Protein AF-A0A4R1AYA5-F1 (afdb_monomer)

pLDDT: mean 87.45, std 16.74, range [36.19, 96.56]

Nearest PDB structures (foldseek):
  7jyz-assembly1_B  TM=2.270E-01  e=6.236E+00  Homo sapiens

Organism: NCBI:txid1742358

Sequence (83 aa):
MIILWAGKDSSYPTEETTNQNIKLLRNEPWFQRLFSEHTKLFLENRDLRYIIGAAKVQTIIDNPKKKQKFEEDLIHLINLIRK

Foldseek 3Di:
DDDDPPPDDPDQQDPVLLVVLLVLQCVPPLVVVVCVVPVCCSVPPPVNSRCSSPDPSVVCVVDVVSVVVVSVVSVVVVVVVVD

Structure (mmCIF, N/CA/C/O backbone):
data_AF-A0A4R1AYA5-F1
#
_entry.id   AF-A0A4R1AYA5-F1
#
loop_
_atom_site.group_PDB
_atom_site.id
_atom_site.type_symbol
_atom_site.label_atom_id
_atom_site.label_alt_id
_atom_site.label_comp_id
_atom_site.label_asym_id
_atom_site.label_entity_id
_atom_site.label_seq_id
_atom_site.pdbx_PDB_ins_code
_atom_site.Cartn_x
_atom_site.Cartn_y
_atom_site.Cartn_z
_atom_site.occupancy
_atom_site.B_iso_or_equiv
_atom_site.auth_seq_id
_atom_site.auth_comp_id
_atom_site.auth_asym_id
_atom_site.auth_atom_id
_atom_site.pdbx_PDB_model_num
ATOM 1 N N . MET A 1 1 ? 33.532 1.242 -0.654 1.00 36.19 1 MET A N 1
ATOM 2 C CA . MET A 1 1 ? 33.160 2.440 -1.436 1.00 36.19 1 MET A CA 1
ATOM 3 C C . MET A 1 1 ? 31.707 2.740 -1.091 1.00 36.19 1 MET A C 1
ATOM 5 O O . MET A 1 1 ? 30.846 1.971 -1.491 1.00 36.19 1 MET A O 1
ATOM 9 N N . ILE A 1 2 ? 31.448 3.712 -0.211 1.00 39.72 2 ILE A N 1
ATOM 10 C CA . ILE A 1 2 ? 30.100 3.992 0.314 1.00 39.72 2 ILE A CA 1
ATOM 11 C C . ILE A 1 2 ? 29.563 5.280 -0.331 1.00 39.72 2 ILE A C 1
ATOM 13 O O . ILE A 1 2 ? 30.310 6.239 -0.508 1.00 39.72 2 ILE A O 1
ATOM 17 N N . ILE A 1 3 ? 28.244 5.266 -0.547 1.00 42.34 3 ILE A N 1
ATOM 18 C CA . ILE A 1 3 ? 27.289 6.369 -0.743 1.00 42.34 3 ILE A CA 1
ATOM 19 C C . ILE A 1 3 ? 27.157 6.890 -2.181 1.00 42.34 3 ILE A C 1
ATOM 21 O O . ILE A 1 3 ? 27.666 7.948 -2.541 1.00 42.34 3 ILE A O 1
ATOM 25 N N . LEU A 1 4 ? 26.339 6.183 -2.970 1.00 39.56 4 LEU A N 1
ATOM 26 C CA . LEU A 1 4 ? 25.567 6.815 -4.039 1.00 39.56 4 LEU A CA 1
ATOM 27 C C . LEU A 1 4 ? 24.492 7.682 -3.382 1.00 39.56 4 LEU A C 1
ATOM 29 O O . LEU A 1 4 ? 23.489 7.194 -2.863 1.00 39.56 4 LEU A O 1
ATOM 33 N N . TRP A 1 5 ? 24.750 8.984 -3.381 1.00 43.66 5 TRP A N 1
ATOM 34 C CA . TRP A 1 5 ? 23.747 10.010 -3.165 1.00 43.66 5 TRP A CA 1
ATOM 35 C C . TRP A 1 5 ? 22.666 9.851 -4.239 1.00 43.66 5 TRP A C 1
ATOM 37 O O . TRP A 1 5 ? 22.819 10.347 -5.352 1.00 43.66 5 TRP A O 1
ATOM 47 N N . ALA A 1 6 ? 21.575 9.152 -3.919 1.00 49.00 6 ALA A N 1
ATOM 48 C CA . ALA A 1 6 ? 20.339 9.212 -4.691 1.00 49.00 6 ALA A CA 1
ATOM 49 C C . ALA A 1 6 ? 19.719 10.599 -4.471 1.00 49.00 6 ALA A C 1
ATOM 51 O O . ALA A 1 6 ? 18.826 10.806 -3.647 1.00 49.00 6 ALA A O 1
ATOM 52 N N . GLY A 1 7 ? 20.298 11.590 -5.146 1.00 41.53 7 GLY A N 1
ATOM 53 C CA . GLY A 1 7 ? 19.763 12.932 -5.223 1.00 41.53 7 GLY A CA 1
ATOM 54 C C . GLY A 1 7 ? 18.388 12.878 -5.870 1.00 41.53 7 GLY A C 1
ATOM 55 O O . GLY A 1 7 ? 18.279 12.571 -7.043 1.00 41.53 7 GLY A O 1
ATOM 56 N N . LYS A 1 8 ? 17.355 13.171 -5.078 1.00 51.91 8 LYS A N 1
ATOM 57 C CA . LYS A 1 8 ? 16.229 14.044 -5.440 1.00 51.91 8 LYS A CA 1
ATOM 58 C C . LYS A 1 8 ? 15.843 14.018 -6.931 1.00 51.91 8 LYS A C 1
ATOM 60 O O . LYS A 1 8 ? 15.909 15.049 -7.592 1.00 51.91 8 LYS A O 1
ATOM 65 N N . ASP A 1 9 ? 15.374 12.880 -7.424 1.00 47.19 9 ASP A N 1
ATOM 66 C CA . ASP A 1 9 ? 14.645 12.842 -8.684 1.00 47.19 9 ASP A CA 1
ATOM 67 C C . ASP A 1 9 ? 13.151 12.902 -8.386 1.00 47.19 9 ASP A C 1
ATOM 69 O O . ASP A 1 9 ? 12.610 12.119 -7.606 1.00 47.19 9 ASP A O 1
ATOM 73 N N . SER A 1 10 ? 12.465 13.829 -9.047 1.00 55.00 10 SER A N 1
ATOM 74 C CA . SER A 1 10 ? 11.009 13.839 -9.221 1.00 55.00 10 SER A CA 1
ATOM 75 C C . SER A 1 10 ? 10.553 12.671 -10.116 1.00 55.00 10 SER A C 1
ATOM 77 O O . SER A 1 10 ? 9.726 12.850 -11.009 1.00 55.00 10 SER A O 1
ATOM 79 N N . SER A 1 11 ? 11.148 11.489 -9.941 1.00 61.47 11 SER A N 1
ATOM 80 C CA . SER A 1 11 ? 10.953 10.312 -10.770 1.00 61.47 11 SER A CA 1
ATOM 81 C C . SER A 1 11 ? 9.888 9.415 -10.164 1.00 61.47 11 SER A C 1
ATOM 83 O O . SER A 1 11 ? 9.746 9.264 -8.951 1.00 61.47 11 SER A O 1
ATOM 85 N N . TYR A 1 12 ? 9.094 8.848 -11.060 1.00 74.00 12 TYR A N 1
ATOM 86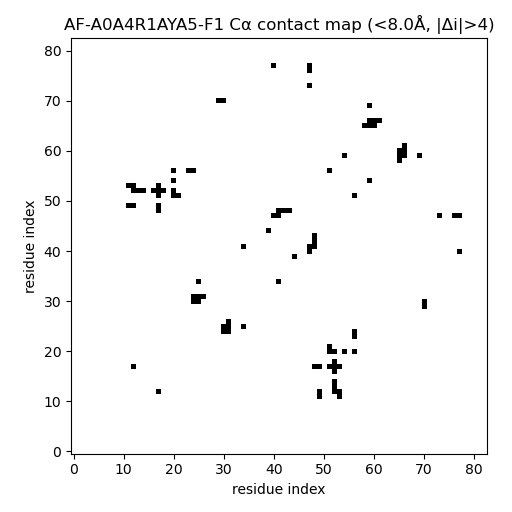 C CA . TYR 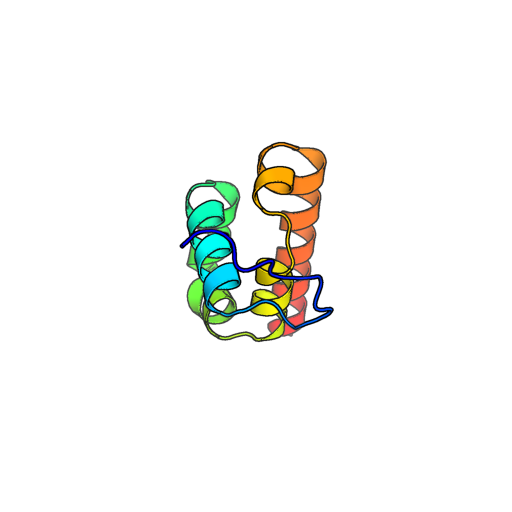A 1 12 ? 8.131 7.802 -10.775 1.00 74.00 12 TYR A CA 1
ATOM 87 C C . TYR A 1 12 ? 8.725 6.769 -9.793 1.00 74.00 12 TYR A C 1
ATOM 89 O O . TYR A 1 12 ? 9.872 6.358 -9.986 1.00 74.00 12 TYR A O 1
ATOM 97 N N . PRO A 1 13 ? 7.992 6.342 -8.748 1.00 86.75 13 PRO A N 1
ATOM 98 C CA . PRO A 1 13 ? 8.512 5.378 -7.793 1.00 86.75 13 PRO A CA 1
ATOM 99 C C . PRO A 1 13 ? 8.940 4.101 -8.513 1.00 86.75 13 PRO A C 1
ATOM 101 O O . PRO A 1 13 ? 8.221 3.579 -9.369 1.00 86.75 13 PRO A O 1
ATOM 104 N N . THR A 1 14 ? 10.123 3.597 -8.170 1.00 90.94 14 THR A N 1
ATOM 105 C CA . THR A 1 14 ? 10.658 2.387 -8.796 1.00 90.94 14 THR A CA 1
ATOM 106 C C . THR A 1 14 ? 9.817 1.170 -8.416 1.00 90.94 14 THR A C 1
ATOM 108 O O . THR A 1 14 ? 9.138 1.139 -7.379 1.00 90.94 14 THR A O 1
ATOM 111 N N . GLU A 1 15 ? 9.870 0.127 -9.246 1.00 91.25 15 GLU A N 1
ATOM 112 C CA . GLU A 1 15 ? 9.215 -1.139 -8.914 1.00 91.25 15 GLU A CA 1
ATOM 113 C C . GLU A 1 15 ? 9.764 -1.738 -7.620 1.00 91.25 15 GLU A C 1
ATOM 115 O O . GLU A 1 15 ? 8.996 -2.293 -6.838 1.00 91.25 15 GLU A O 1
ATOM 120 N N . GLU A 1 16 ? 11.064 -1.580 -7.361 1.00 92.62 16 GLU A N 1
ATOM 121 C CA . GLU A 1 16 ? 11.697 -2.039 -6.127 1.00 92.62 16 GLU A CA 1
ATOM 122 C C . GLU A 1 16 ? 11.092 -1.352 -4.898 1.00 92.62 16 GLU A C 1
ATOM 124 O O . GLU A 1 16 ? 10.598 -2.043 -4.006 1.00 92.62 16 GLU A O 1
ATOM 129 N N . THR A 1 17 ? 11.044 -0.015 -4.882 1.00 93.38 17 THR A N 1
ATOM 130 C CA . THR A 1 17 ? 10.438 0.758 -3.786 1.00 93.38 17 THR A CA 1
ATOM 131 C C . THR A 1 17 ? 8.973 0.385 -3.602 1.00 93.38 17 THR A C 1
ATOM 133 O O . THR A 1 17 ? 8.516 0.149 -2.485 1.00 93.38 17 THR A O 1
ATOM 136 N N . THR A 1 18 ? 8.232 0.251 -4.702 1.00 95.06 18 THR A N 1
ATOM 137 C CA . THR A 1 18 ? 6.822 -0.155 -4.663 1.00 95.06 18 THR A CA 1
ATOM 138 C C . THR A 1 18 ? 6.662 -1.545 -4.046 1.00 95.06 18 THR A C 1
ATOM 140 O O . THR A 1 18 ? 5.835 -1.742 -3.158 1.00 95.06 18 THR A O 1
ATOM 143 N N . ASN A 1 19 ? 7.478 -2.514 -4.462 1.00 95.44 19 ASN A N 1
ATOM 144 C CA . ASN A 1 19 ? 7.429 -3.877 -3.942 1.00 95.44 19 ASN A CA 1
ATOM 145 C C . ASN A 1 19 ? 7.827 -3.938 -2.458 1.00 95.44 19 ASN A C 1
ATOM 147 O O . ASN A 1 19 ? 7.230 -4.704 -1.700 1.00 95.44 19 ASN A O 1
ATOM 151 N N . GLN A 1 20 ? 8.802 -3.135 -2.023 1.00 95.75 20 GLN A N 1
ATOM 152 C CA . GLN A 1 20 ? 9.169 -3.003 -0.609 1.00 95.75 20 GLN A CA 1
ATOM 153 C C . GLN A 1 20 ? 8.015 -2.411 0.211 1.00 95.75 20 GLN A C 1
ATOM 155 O O . GLN A 1 20 ? 7.644 -2.971 1.243 1.00 95.75 20 GLN A O 1
ATOM 160 N N . ASN A 1 21 ? 7.380 -1.350 -0.288 1.00 96.50 21 ASN A N 1
ATOM 161 C CA . ASN A 1 21 ? 6.215 -0.731 0.341 1.00 96.50 21 ASN A CA 1
ATOM 162 C C . ASN A 1 21 ? 5.041 -1.713 0.467 1.00 96.50 21 ASN A C 1
ATOM 164 O O . ASN A 1 21 ? 4.448 -1.820 1.539 1.00 96.50 21 ASN A O 1
ATOM 168 N N . ILE A 1 22 ? 4.751 -2.498 -0.578 1.00 95.62 22 ILE A N 1
ATOM 169 C CA . ILE A 1 22 ? 3.736 -3.562 -0.523 1.00 95.62 22 ILE A CA 1
ATOM 170 C C . ILE A 1 22 ? 4.102 -4.602 0.541 1.00 95.62 22 ILE A C 1
ATOM 172 O O . ILE A 1 22 ? 3.238 -4.999 1.317 1.00 95.62 22 ILE A O 1
ATOM 176 N N . LYS A 1 23 ? 5.366 -5.043 0.619 1.00 95.50 23 LYS A N 1
ATOM 177 C CA . LYS A 1 23 ? 5.803 -6.008 1.645 1.00 95.50 23 LYS A CA 1
ATOM 178 C C . LYS A 1 23 ? 5.577 -5.483 3.064 1.00 95.50 23 LYS A C 1
ATOM 180 O O . LYS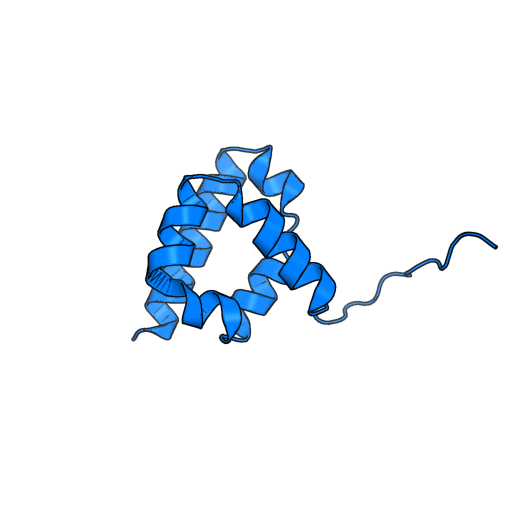 A 1 23 ? 5.087 -6.239 3.894 1.00 95.50 23 LYS A O 1
ATOM 185 N N . LEU A 1 24 ? 5.892 -4.213 3.326 1.00 95.81 24 LEU A N 1
ATOM 186 C CA . LEU A 1 24 ? 5.652 -3.580 4.626 1.00 95.81 24 LEU A CA 1
ATOM 187 C C . LEU A 1 24 ? 4.157 -3.511 4.949 1.00 95.81 24 LEU A C 1
ATOM 189 O O . LEU A 1 24 ? 3.739 -3.947 6.017 1.00 95.81 24 LEU A O 1
ATOM 193 N N . LEU A 1 25 ? 3.345 -3.037 4.001 1.00 96.12 25 LEU A N 1
ATOM 194 C CA . LEU A 1 25 ? 1.895 -2.949 4.167 1.00 96.12 25 LEU A CA 1
ATOM 195 C C . LEU A 1 25 ? 1.254 -4.331 4.364 1.00 96.12 25 LEU A C 1
ATOM 197 O O . LEU A 1 25 ? 0.320 -4.459 5.143 1.00 96.12 25 LEU A O 1
ATOM 201 N N . ARG A 1 26 ? 1.768 -5.398 3.739 1.00 94.81 26 ARG A N 1
ATOM 202 C CA . ARG A 1 26 ? 1.262 -6.772 3.935 1.00 94.81 26 ARG A CA 1
ATOM 203 C C . ARG A 1 26 ? 1.429 -7.308 5.359 1.00 94.81 26 ARG A C 1
ATOM 205 O O . ARG A 1 26 ? 0.810 -8.322 5.671 1.00 94.81 26 ARG A O 1
ATOM 212 N N . ASN A 1 27 ? 2.209 -6.662 6.220 1.00 94.94 27 ASN A N 1
ATOM 213 C CA . ASN A 1 27 ? 2.268 -7.017 7.640 1.00 94.94 27 ASN A CA 1
ATOM 214 C C . ASN A 1 27 ? 1.109 -6.408 8.447 1.00 94.94 27 ASN A C 1
ATOM 216 O O . ASN A 1 27 ? 0.854 -6.836 9.569 1.00 94.94 27 ASN A O 1
ATOM 220 N N . GLU A 1 28 ? 0.381 -5.450 7.873 1.00 95.06 28 GLU A N 1
ATOM 221 C CA . GLU A 1 28 ? -0.729 -4.779 8.533 1.00 95.06 28 GLU A CA 1
ATOM 222 C C . GLU A 1 28 ? -2.068 -5.508 8.299 1.00 95.06 28 GLU A C 1
ATOM 224 O O . GLU A 1 28 ? -2.460 -5.696 7.143 1.00 95.06 28 GLU A O 1
ATOM 229 N N . PRO A 1 29 ? -2.843 -5.842 9.352 1.00 94.31 29 PRO A N 1
ATOM 230 C CA . PRO A 1 29 ? -4.087 -6.611 9.210 1.00 94.31 29 PRO A CA 1
ATOM 231 C C . PRO A 1 29 ? -5.137 -5.984 8.279 1.00 94.31 29 PRO A C 1
ATOM 233 O O . PRO A 1 29 ? -5.786 -6.687 7.505 1.00 94.31 29 PRO A O 1
ATOM 236 N N . TRP A 1 30 ? -5.292 -4.658 8.326 1.00 93.62 30 TRP A N 1
ATOM 237 C CA . TRP A 1 30 ? -6.245 -3.926 7.480 1.00 93.62 30 TRP A CA 1
ATOM 238 C C . TRP A 1 30 ? -5.883 -4.041 5.992 1.00 93.62 30 TRP A C 1
ATOM 240 O O . TRP A 1 30 ? -6.740 -4.302 5.148 1.00 93.62 30 TRP A O 1
ATOM 250 N N . PHE A 1 31 ? -4.590 -3.946 5.672 1.00 96.19 31 PHE A N 1
ATOM 251 C CA . PHE A 1 31 ? -4.110 -4.036 4.301 1.00 96.19 31 PHE A CA 1
ATOM 252 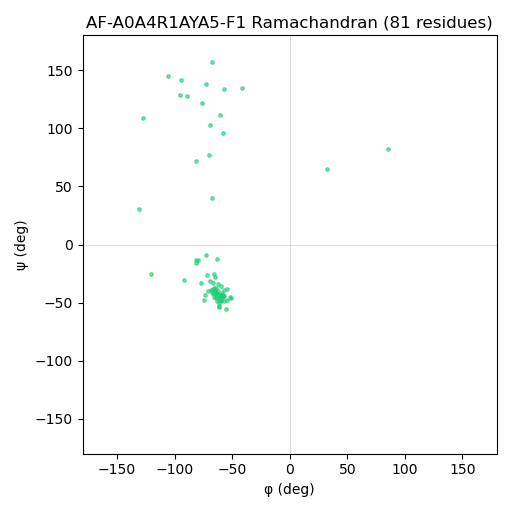C C . PHE A 1 31 ? -4.085 -5.479 3.802 1.00 96.19 31 PHE A C 1
ATOM 254 O O . PHE A 1 31 ? -4.338 -5.709 2.626 1.00 96.19 31 PHE A O 1
ATOM 261 N N . GLN A 1 32 ? -3.825 -6.469 4.666 1.00 95.44 32 GLN A N 1
ATOM 262 C CA . GLN A 1 32 ? -3.868 -7.886 4.284 1.00 95.44 32 GLN A CA 1
ATOM 263 C C . GLN A 1 32 ? -5.206 -8.265 3.655 1.00 95.44 32 GLN A C 1
ATOM 265 O O . GLN A 1 32 ? -5.228 -8.876 2.583 1.00 95.44 32 GLN A O 1
ATOM 270 N N . ARG A 1 33 ? -6.310 -7.863 4.296 1.00 92.94 33 ARG A N 1
ATOM 271 C CA . ARG A 1 33 ? -7.654 -8.107 3.775 1.00 92.94 33 ARG A CA 1
ATOM 272 C C . ARG A 1 33 ? -7.841 -7.425 2.423 1.00 92.94 33 ARG A C 1
ATOM 274 O O . ARG A 1 33 ? -8.137 -8.108 1.443 1.00 92.94 33 ARG A O 1
ATOM 281 N N . LEU A 1 34 ? -7.571 -6.122 2.354 1.00 94.69 34 LEU A N 1
ATOM 282 C CA . LEU A 1 34 ? -7.725 -5.328 1.134 1.00 94.69 34 LEU A CA 1
ATOM 283 C C . LEU A 1 34 ? -6.892 -5.891 -0.032 1.00 94.69 34 LEU A C 1
ATOM 285 O O . LEU A 1 34 ? -7.382 -6.039 -1.151 1.00 94.69 34 LEU A O 1
ATOM 289 N N . PHE A 1 35 ? -5.642 -6.269 0.240 1.00 95.50 35 PHE A N 1
ATOM 290 C CA . PHE A 1 35 ? -4.737 -6.869 -0.733 1.00 95.50 35 PHE A CA 1
ATOM 291 C C . PHE A 1 35 ? -5.233 -8.235 -1.207 1.00 95.50 35 PHE A C 1
ATOM 293 O O . PHE A 1 35 ? -5.156 -8.519 -2.398 1.00 95.50 35 PHE A O 1
ATOM 300 N N . SER A 1 36 ? -5.752 -9.084 -0.314 1.00 94.88 36 SER A N 1
ATOM 301 C CA . SER A 1 36 ? -6.263 -10.410 -0.690 1.00 94.88 36 SER A CA 1
ATOM 302 C C . SER A 1 36 ? -7.491 -10.334 -1.603 1.00 94.88 36 SER A C 1
ATOM 304 O O . SER A 1 36 ? -7.574 -11.073 -2.581 1.00 94.88 36 SER A O 1
ATOM 306 N N . GLU A 1 37 ? -8.395 -9.385 -1.353 1.00 95.19 37 GLU A N 1
ATOM 307 C CA . GLU A 1 37 ? -9.611 -9.185 -2.151 1.00 95.19 37 GLU A CA 1
ATOM 308 C C . GLU A 1 37 ? -9.301 -8.589 -3.540 1.00 95.19 37 GLU A C 1
ATOM 310 O O . GLU A 1 37 ? -10.035 -8.810 -4.507 1.00 95.19 37 GLU A O 1
ATOM 315 N N . HIS A 1 38 ? -8.188 -7.856 -3.667 1.00 95.00 38 HIS A N 1
ATOM 316 C CA . HIS A 1 38 ? -7.838 -7.091 -4.867 1.00 95.00 38 HIS A CA 1
ATOM 317 C C . HIS A 1 38 ? -6.405 -7.328 -5.361 1.00 95.00 38 HIS A C 1
ATOM 319 O O . HIS A 1 38 ? -5.800 -6.442 -5.965 1.00 95.00 38 HIS A O 1
ATOM 325 N N . THR A 1 39 ? -5.849 -8.526 -5.147 1.00 94.50 39 THR A N 1
ATOM 326 C CA . THR A 1 39 ? -4.419 -8.818 -5.384 1.00 94.50 39 THR A CA 1
ATOM 327 C C . THR A 1 39 ? -3.957 -8.410 -6.780 1.00 94.50 39 THR A C 1
ATOM 329 O O . THR A 1 39 ? -2.935 -7.744 -6.921 1.00 94.50 39 THR A O 1
ATOM 332 N N . LYS A 1 40 ? -4.743 -8.735 -7.813 1.00 94.00 40 LYS A N 1
ATOM 333 C CA . LYS A 1 40 ? -4.420 -8.380 -9.200 1.00 94.00 40 LYS A CA 1
ATOM 334 C C . LYS A 1 40 ? -4.270 -6.866 -9.393 1.00 94.00 40 LYS A C 1
ATOM 336 O O . LYS A 1 40 ? -3.323 -6.424 -10.033 1.00 94.00 40 LYS A O 1
ATOM 341 N N . LEU A 1 41 ? -5.150 -6.066 -8.787 1.00 94.38 41 LEU A N 1
ATOM 342 C CA . LEU A 1 41 ? -5.082 -4.606 -8.878 1.00 94.38 41 LEU A CA 1
ATOM 343 C C . LEU A 1 41 ? -3.806 -4.070 -8.224 1.00 94.38 41 LEU A C 1
ATOM 345 O O . LEU A 1 41 ? -3.101 -3.273 -8.829 1.00 94.38 41 LEU A O 1
ATOM 349 N N . PHE A 1 42 ? -3.451 -4.558 -7.037 1.00 94.44 42 PHE A N 1
ATOM 350 C CA . PHE A 1 42 ? -2.224 -4.131 -6.361 1.00 94.44 42 PHE A CA 1
ATOM 351 C C . PHE A 1 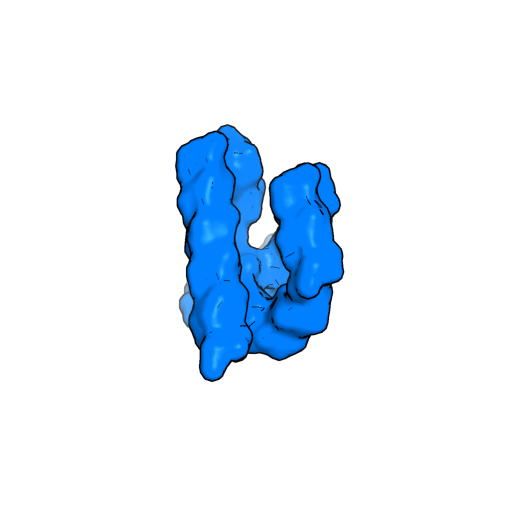42 ? -0.935 -4.543 -7.089 1.00 94.44 42 PHE A C 1
ATOM 353 O O . PHE A 1 42 ? 0.097 -3.893 -6.915 1.00 94.44 42 PHE A O 1
ATOM 360 N N . LEU A 1 43 ? -0.975 -5.610 -7.892 1.00 92.50 43 LEU A N 1
ATOM 361 C CA . LEU A 1 43 ? 0.187 -6.102 -8.631 1.00 92.50 43 LEU A CA 1
ATOM 362 C C . LEU A 1 43 ? 0.322 -5.515 -10.035 1.00 92.50 43 LEU A C 1
ATOM 364 O O . LEU A 1 43 ? 1.452 -5.363 -10.492 1.00 92.50 43 LEU A O 1
ATOM 368 N N . GLU A 1 44 ? -0.778 -5.169 -10.697 1.00 92.94 44 GLU A N 1
ATOM 369 C CA . GLU A 1 44 ? -0.770 -4.825 -12.125 1.00 92.94 44 GLU A CA 1
ATOM 370 C C . GLU A 1 44 ? -1.278 -3.408 -12.416 1.00 92.94 44 GLU A C 1
ATOM 372 O O . GLU A 1 44 ? -0.904 -2.821 -13.431 1.00 92.94 44 GLU A O 1
ATOM 377 N N . ASN A 1 45 ? -2.117 -2.821 -11.552 1.00 94.94 45 ASN A N 1
ATOM 378 C CA . ASN A 1 45 ? -2.674 -1.501 -11.826 1.00 94.94 45 ASN A CA 1
ATOM 379 C C . ASN A 1 45 ? -1.630 -0.404 -11.583 1.00 94.94 45 ASN A C 1
ATOM 381 O O . ASN A 1 45 ? -1.111 -0.230 -10.478 1.00 94.94 45 ASN A O 1
ATOM 385 N N . ARG A 1 46 ? -1.361 0.368 -12.637 1.00 92.12 46 ARG A N 1
ATOM 386 C CA . ARG A 1 46 ? -0.341 1.415 -12.655 1.00 92.12 46 ARG A CA 1
ATOM 387 C C . ARG A 1 46 ? -0.559 2.484 -11.579 1.00 92.12 46 ARG A C 1
ATOM 389 O O . ARG A 1 46 ? 0.408 2.857 -10.915 1.00 92.12 46 ARG A O 1
ATOM 396 N N . ASP A 1 47 ? -1.793 2.943 -11.395 1.00 91.94 47 ASP A N 1
ATOM 397 C CA . ASP A 1 47 ? -2.117 4.054 -10.493 1.00 91.94 47 ASP A CA 1
ATOM 398 C C . ASP A 1 47 ? -2.030 3.629 -9.027 1.00 91.94 47 ASP A C 1
ATOM 400 O O . ASP A 1 47 ? -1.412 4.315 -8.212 1.00 91.94 47 ASP A O 1
ATOM 404 N N . LEU A 1 48 ? -2.556 2.445 -8.694 1.00 93.81 48 LEU A N 1
ATOM 405 C CA . LEU A 1 48 ? -2.415 1.870 -7.353 1.00 93.81 48 LEU A CA 1
ATOM 406 C C . LEU A 1 48 ? -0.946 1.654 -6.996 1.00 93.81 48 LEU A C 1
ATOM 408 O O . LEU A 1 48 ? -0.503 2.031 -5.908 1.00 93.81 48 LEU A O 1
ATOM 412 N N . ARG A 1 49 ? -0.169 1.092 -7.926 1.00 94.44 49 ARG A N 1
ATOM 413 C CA . ARG A 1 49 ? 1.271 0.902 -7.733 1.00 94.44 49 ARG A CA 1
ATOM 414 C C . ARG A 1 49 ? 2.003 2.226 -7.563 1.00 94.44 49 ARG A C 1
ATOM 416 O O . ARG A 1 49 ? 2.871 2.318 -6.701 1.00 94.44 49 ARG A O 1
ATOM 423 N N . TYR A 1 50 ? 1.633 3.254 -8.323 1.00 93.19 50 TYR A N 1
ATOM 424 C CA . TYR A 1 50 ? 2.208 4.588 -8.187 1.00 93.19 50 TYR A CA 1
ATOM 425 C C . TYR A 1 50 ? 1.951 5.183 -6.800 1.00 93.19 50 TYR A C 1
ATOM 427 O O . TYR A 1 50 ? 2.894 5.615 -6.138 1.00 93.19 50 TYR A O 1
ATOM 435 N N . ILE A 1 51 ? 0.702 5.162 -6.324 1.00 93.94 51 ILE A N 1
ATOM 436 C CA . ILE A 1 51 ? 0.354 5.700 -5.002 1.00 93.94 51 ILE A CA 1
ATOM 437 C C . ILE A 1 51 ? 1.120 4.968 -3.901 1.00 93.94 51 ILE A C 1
ATOM 439 O O . ILE A 1 51 ? 1.689 5.611 -3.020 1.00 93.94 51 ILE A O 1
ATOM 443 N N . ILE A 1 52 ? 1.187 3.637 -3.963 1.00 95.19 52 ILE A N 1
ATOM 444 C CA . ILE A 1 52 ? 1.910 2.843 -2.964 1.00 95.19 52 ILE A CA 1
ATOM 445 C C . ILE A 1 52 ? 3.410 3.111 -3.029 1.00 95.19 52 ILE A C 1
ATOM 447 O O . ILE A 1 52 ? 4.045 3.260 -1.989 1.00 95.19 52 ILE A O 1
ATOM 451 N N . GLY A 1 53 ? 3.987 3.201 -4.224 1.00 95.12 53 GLY A N 1
ATOM 452 C CA . GLY A 1 53 ? 5.403 3.497 -4.400 1.00 95.12 53 GLY A CA 1
ATOM 453 C C . GLY A 1 53 ? 5.791 4.892 -3.901 1.00 95.12 53 GLY A C 1
ATOM 454 O O . GLY A 1 53 ? 6.851 5.053 -3.301 1.00 95.12 53 GLY A O 1
ATOM 455 N N . ALA A 1 54 ? 4.924 5.889 -4.091 1.00 93.69 54 ALA A N 1
ATOM 456 C CA . ALA A 1 54 ? 5.144 7.261 -3.631 1.00 93.69 54 ALA A CA 1
ATOM 457 C C . ALA A 1 54 ? 4.841 7.458 -2.131 1.00 93.69 54 ALA A C 1
ATOM 459 O O . ALA A 1 54 ? 5.199 8.486 -1.545 1.00 93.69 54 ALA A O 1
ATOM 460 N N . ALA A 1 55 ? 4.172 6.495 -1.495 1.00 93.69 55 ALA A N 1
ATOM 461 C CA . ALA A 1 55 ? 3.767 6.590 -0.104 1.00 93.69 55 ALA A CA 1
ATOM 462 C C . ALA A 1 55 ? 4.955 6.455 0.860 1.00 93.69 55 ALA A C 1
ATOM 464 O O . ALA A 1 55 ? 5.800 5.566 0.749 1.00 93.69 55 ALA A O 1
ATOM 465 N N . LYS A 1 56 ? 4.964 7.291 1.904 1.00 93.81 56 LYS A N 1
ATOM 466 C CA . LYS A 1 56 ? 5.863 7.134 3.058 1.00 93.81 56 LYS A CA 1
ATOM 467 C C . LYS A 1 56 ? 5.282 6.100 4.023 1.00 93.81 56 LY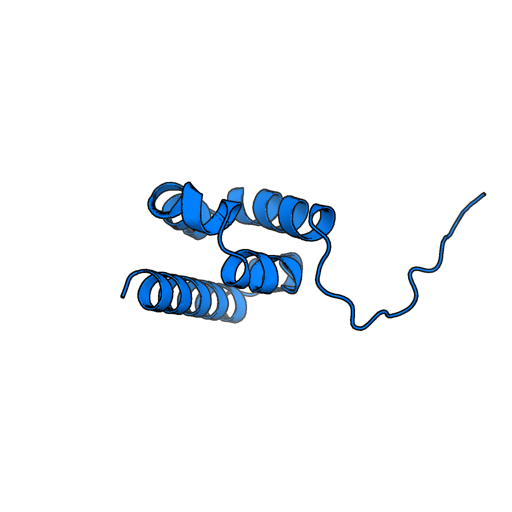S A C 1
ATOM 469 O O . LYS A 1 56 ? 4.777 6.468 5.082 1.00 93.81 56 LYS A O 1
ATOM 474 N N . VAL A 1 57 ? 5.323 4.823 3.635 1.00 94.56 57 VAL A N 1
ATOM 475 C CA . VAL A 1 57 ? 4.632 3.713 4.322 1.00 94.56 57 VAL A CA 1
ATOM 476 C C . VAL A 1 57 ? 4.916 3.667 5.821 1.00 94.56 57 VAL A C 1
ATOM 478 O O . VAL A 1 57 ? 3.970 3.601 6.598 1.00 94.56 57 VAL A O 1
ATOM 481 N N . GLN A 1 58 ? 6.173 3.805 6.247 1.00 93.12 58 GLN A N 1
ATOM 482 C CA . GLN A 1 58 ? 6.505 3.788 7.677 1.00 93.12 58 GLN A CA 1
ATOM 483 C C . GLN A 1 58 ? 5.769 4.894 8.449 1.00 93.12 58 GLN A C 1
ATOM 485 O O . GLN A 1 58 ? 5.112 4.645 9.451 1.00 93.12 58 GLN A O 1
ATOM 490 N N . THR A 1 59 ? 5.763 6.116 7.911 1.00 94.50 59 THR A N 1
ATOM 491 C CA . THR A 1 59 ? 5.045 7.251 8.510 1.00 94.50 59 THR A CA 1
ATOM 492 C C . THR A 1 59 ? 3.525 7.061 8.526 1.00 94.50 59 THR A C 1
ATOM 494 O O . THR A 1 59 ? 2.842 7.667 9.352 1.00 94.50 59 THR A O 1
ATOM 497 N N . ILE A 1 60 ? 2.982 6.292 7.581 1.00 95.56 60 ILE A N 1
ATOM 498 C CA . ILE A 1 60 ? 1.555 5.965 7.523 1.00 95.56 60 ILE A CA 1
ATOM 499 C C . ILE A 1 60 ? 1.220 4.943 8.608 1.00 95.56 60 ILE A C 1
ATOM 501 O O . ILE A 1 60 ? 0.273 5.164 9.354 1.00 95.56 60 ILE A O 1
ATOM 505 N N . ILE A 1 61 ? 2.017 3.879 8.728 1.00 93.75 61 ILE A N 1
ATOM 506 C CA . ILE A 1 61 ? 1.833 2.821 9.730 1.00 93.75 61 ILE A CA 1
ATOM 507 C C . ILE A 1 61 ? 1.926 3.397 11.150 1.00 93.75 61 ILE A C 1
ATOM 509 O O . ILE A 1 61 ? 1.051 3.136 11.974 1.00 93.75 61 ILE A O 1
ATOM 513 N N . ASP A 1 62 ? 2.908 4.263 11.407 1.00 95.12 62 ASP A N 1
ATOM 514 C CA . ASP A 1 62 ? 3.153 4.833 12.739 1.00 95.12 62 ASP A CA 1
ATOM 515 C C . ASP A 1 62 ? 2.100 5.879 13.169 1.00 95.12 62 ASP A C 1
ATOM 517 O O . ASP A 1 62 ? 2.105 6.342 14.311 1.00 95.12 62 ASP A O 1
ATOM 521 N N . ASN A 1 63 ? 1.197 6.301 12.273 1.00 95.50 63 ASN A N 1
ATOM 522 C CA . ASN A 1 63 ? 0.209 7.343 12.553 1.00 95.50 63 ASN A CA 1
ATOM 523 C C . ASN A 1 63 ? -1.223 6.886 12.213 1.00 95.50 63 ASN A C 1
ATOM 525 O O . ASN A 1 63 ? -1.593 6.879 11.036 1.00 95.50 63 ASN A O 1
ATOM 529 N N . PRO A 1 64 ? -2.085 6.635 13.219 1.00 94.12 64 PRO A N 1
ATOM 530 C CA . PRO A 1 64 ? -3.444 6.131 13.004 1.00 94.12 64 PRO A CA 1
ATOM 531 C C . PRO A 1 64 ? -4.300 6.973 12.049 1.00 94.12 64 PRO A C 1
ATOM 533 O O . PRO A 1 64 ? -5.021 6.420 11.224 1.00 94.12 64 PRO A O 1
ATOM 536 N N . LYS A 1 65 ? -4.190 8.310 12.103 1.00 95.44 65 LYS A N 1
ATOM 537 C CA . LYS A 1 65 ? -4.951 9.202 11.210 1.00 95.44 65 LYS A CA 1
ATOM 538 C C . LYS A 1 65 ? -4.479 9.091 9.761 1.00 95.44 65 LYS A C 1
ATOM 540 O O . LYS A 1 65 ? -5.294 9.129 8.846 1.00 95.44 65 LYS A O 1
ATOM 545 N N . LYS A 1 66 ? -3.165 8.967 9.542 1.00 95.12 66 LYS A N 1
ATOM 546 C CA . LYS A 1 66 ? -2.605 8.786 8.193 1.00 95.12 66 LYS A CA 1
ATOM 547 C C . LYS A 1 66 ? -2.929 7.406 7.644 1.00 95.12 66 LYS A C 1
ATOM 549 O O . LYS A 1 66 ? -3.260 7.311 6.472 1.00 95.12 66 LYS A O 1
ATOM 554 N N . LYS A 1 67 ? -2.864 6.376 8.489 1.00 95.44 67 LYS A N 1
ATOM 555 C CA . LYS A 1 67 ? -3.287 5.016 8.159 1.00 95.44 67 LYS A CA 1
ATOM 556 C C . LYS A 1 67 ? -4.733 4.979 7.682 1.00 95.44 67 LYS A C 1
ATOM 558 O O . LYS A 1 67 ? -4.962 4.545 6.563 1.00 95.44 67 LYS A O 1
ATOM 563 N N . GLN A 1 68 ? -5.667 5.503 8.478 1.00 96.00 68 GLN A N 1
ATOM 564 C CA . GLN A 1 68 ? -7.081 5.537 8.105 1.00 96.00 68 GLN A CA 1
ATOM 565 C C . GLN A 1 68 ? -7.292 6.272 6.776 1.00 96.00 68 GLN A C 1
ATOM 567 O O . GLN A 1 68 ? -7.925 5.740 5.872 1.00 96.00 68 GLN A O 1
ATOM 572 N N . LYS A 1 69 ? -6.702 7.464 6.624 1.00 96.19 69 LYS A N 1
ATOM 573 C CA . LYS A 1 69 ? -6.817 8.228 5.378 1.00 96.19 69 LYS A CA 1
ATOM 574 C C . LYS A 1 69 ? -6.265 7.456 4.175 1.00 96.19 69 LYS A C 1
ATOM 576 O O . LYS A 1 69 ? -6.881 7.441 3.120 1.00 96.19 69 LYS A O 1
ATOM 581 N N . PHE A 1 70 ? -5.111 6.814 4.330 1.00 96.56 70 PHE A N 1
ATOM 582 C CA . PHE A 1 70 ? -4.492 6.051 3.252 1.00 96.56 70 PHE A CA 1
ATOM 583 C C . PHE A 1 70 ? -5.315 4.813 2.874 1.00 96.56 70 PHE A C 1
ATOM 585 O O . PHE A 1 70 ? -5.438 4.495 1.697 1.00 96.56 70 PHE A O 1
ATOM 592 N N . GLU A 1 71 ? -5.911 4.136 3.854 1.00 96.12 71 GLU A N 1
ATOM 593 C CA . GLU A 1 71 ? -6.854 3.043 3.618 1.00 96.12 71 GLU A CA 1
ATOM 594 C C . GLU A 1 71 ? -8.082 3.520 2.826 1.00 96.12 71 GLU A C 1
ATOM 596 O O . GLU A 1 71 ? -8.429 2.912 1.813 1.00 96.12 71 GLU A O 1
ATOM 601 N N . GLU A 1 72 ? -8.686 4.643 3.223 1.00 96.25 72 GLU A N 1
ATOM 602 C CA . GLU A 1 72 ? -9.808 5.269 2.510 1.00 96.25 72 GLU A CA 1
ATOM 603 C C . GLU A 1 72 ? -9.430 5.662 1.070 1.00 96.25 72 GLU A C 1
ATOM 605 O O . GLU A 1 72 ? -10.180 5.362 0.137 1.00 96.25 72 GLU A O 1
ATOM 610 N N . ASP A 1 73 ? -8.250 6.260 0.870 1.00 95.38 73 ASP A N 1
ATOM 611 C CA . ASP A 1 73 ? -7.731 6.641 -0.450 1.00 95.38 73 ASP A CA 1
ATOM 612 C C . ASP A 1 73 ? -7.560 5.408 -1.363 1.00 95.38 73 ASP A C 1
ATOM 614 O O . ASP A 1 73 ? -7.950 5.433 -2.536 1.00 95.38 73 ASP A O 1
ATOM 618 N N . LEU A 1 74 ? -7.025 4.299 -0.833 1.00 95.88 74 LEU A N 1
ATOM 619 C CA . LEU A 1 74 ? -6.873 3.046 -1.580 1.00 95.88 74 LEU A CA 1
ATOM 620 C C . LEU A 1 74 ? -8.226 2.429 -1.945 1.00 95.88 74 LEU A C 1
ATOM 622 O O . LEU A 1 74 ? -8.422 2.022 -3.091 1.00 95.88 74 LEU A O 1
ATOM 626 N N . ILE A 1 75 ? -9.167 2.376 -0.998 1.00 95.62 75 ILE A N 1
ATOM 627 C CA . ILE A 1 75 ? -10.524 1.865 -1.237 1.00 95.62 75 ILE A CA 1
ATOM 628 C C . ILE A 1 75 ? -11.224 2.707 -2.306 1.00 95.62 75 ILE A C 1
ATOM 630 O O . ILE A 1 75 ? -11.852 2.162 -3.218 1.00 95.62 75 ILE A O 1
ATOM 634 N N . HIS A 1 76 ? -11.101 4.033 -2.227 1.00 95.56 76 HIS A N 1
ATOM 635 C CA . HIS A 1 76 ? -11.665 4.937 -3.218 1.00 95.56 76 HIS A CA 1
ATOM 636 C C . HIS A 1 76 ? -11.096 4.659 -4.612 1.00 95.56 76 HIS A C 1
ATOM 638 O O . HIS A 1 76 ? -11.864 4.480 -5.559 1.00 95.56 76 HIS A O 1
ATOM 644 N N . LEU A 1 77 ? -9.771 4.542 -4.734 1.00 94.50 77 LEU A N 1
ATOM 645 C CA . LEU A 1 77 ? -9.127 4.269 -6.015 1.00 94.50 77 LEU A CA 1
ATOM 646 C C . LEU A 1 77 ? -9.531 2.902 -6.587 1.00 94.50 77 LEU A C 1
ATOM 648 O O . LEU A 1 77 ? -9.841 2.802 -7.772 1.00 94.50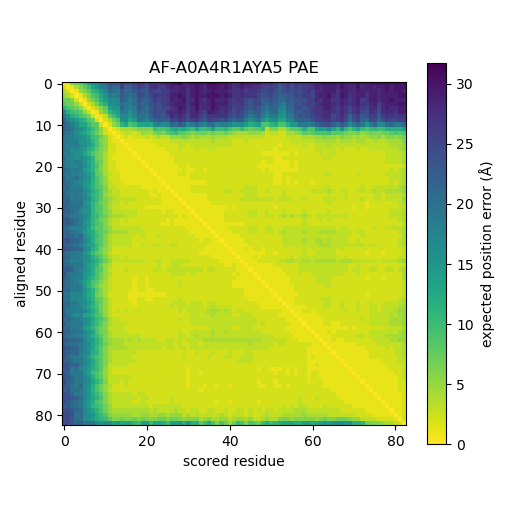 77 LEU A O 1
ATOM 652 N N . ILE A 1 78 ? -9.604 1.859 -5.758 1.00 95.25 78 ILE A N 1
ATOM 653 C CA . 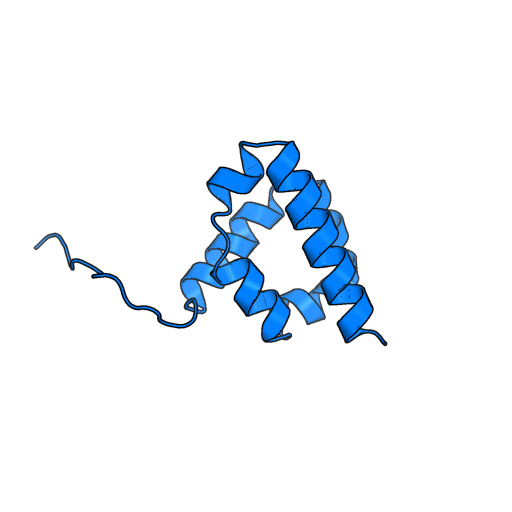ILE A 1 78 ? -10.085 0.534 -6.179 1.00 95.25 78 ILE A CA 1
ATOM 654 C C . ILE A 1 78 ? -11.511 0.623 -6.733 1.00 95.25 78 ILE A C 1
ATOM 656 O O . ILE A 1 78 ? -11.802 0.049 -7.783 1.00 95.25 78 ILE A O 1
ATOM 660 N N . ASN A 1 79 ? -12.396 1.361 -6.062 1.00 94.69 79 ASN A N 1
ATOM 661 C CA . ASN A 1 79 ? -13.774 1.541 -6.513 1.00 94.69 79 ASN A CA 1
ATOM 662 C C . ASN A 1 79 ? -13.870 2.333 -7.823 1.00 94.69 79 ASN A C 1
ATOM 664 O O . ASN A 1 79 ? -14.756 2.048 -8.627 1.00 94.69 79 ASN A O 1
ATOM 668 N N . LEU A 1 80 ? -12.973 3.296 -8.056 1.00 93.62 80 LEU A N 1
ATOM 669 C CA . LEU A 1 80 ? -12.883 4.011 -9.332 1.00 93.62 80 LEU A CA 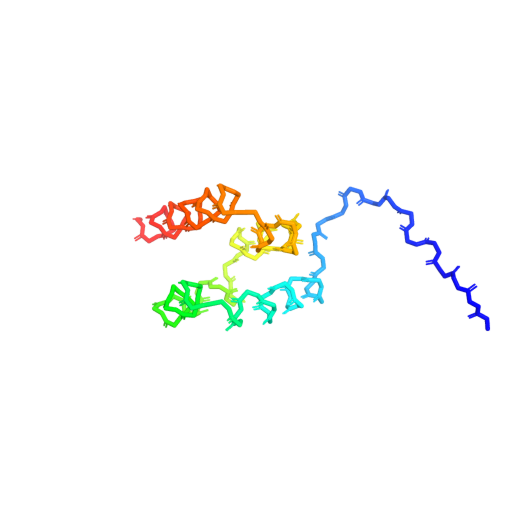1
ATOM 670 C C . LEU A 1 80 ? -12.409 3.101 -10.468 1.00 93.62 80 LEU A C 1
ATOM 672 O O . LEU A 1 80 ? -12.965 3.173 -11.554 1.00 93.62 80 LEU A O 1
ATOM 676 N N . ILE A 1 81 ? -11.428 2.229 -10.218 1.00 91.44 81 ILE A N 1
ATOM 677 C CA . ILE A 1 81 ? -10.890 1.304 -11.232 1.00 91.44 81 ILE A CA 1
ATOM 678 C C . ILE A 1 81 ? -11.905 0.215 -11.610 1.00 91.44 81 ILE A C 1
ATOM 680 O O . ILE A 1 81 ? -11.881 -0.300 -12.724 1.00 91.44 81 ILE A O 1
ATOM 684 N N . ARG A 1 82 ? -12.766 -0.188 -10.669 1.00 84.94 82 ARG A N 1
ATOM 685 C CA . ARG A 1 82 ? -13.775 -1.237 -10.889 1.00 84.94 82 ARG A CA 1
ATOM 686 C C . ARG A 1 82 ? -15.042 -0.753 -11.600 1.00 84.94 82 ARG A C 1
ATOM 688 O O . ARG A 1 82 ? -15.824 -1.611 -12.008 1.00 84.94 82 ARG A O 1
ATOM 695 N N . LYS A 1 83 ? -15.279 0.558 -11.657 1.00 74.19 83 LYS A N 1
ATOM 696 C CA . LYS A 1 83 ? -16.407 1.158 -12.383 1.00 74.19 83 LYS A CA 1
ATOM 697 C C . LYS A 1 83 ? -16.127 1.200 -13.877 1.00 74.19 83 LYS A C 1
ATOM 699 O O . LYS A 1 83 ? -17.104 0.976 -14.621 1.00 74.19 83 LYS A O 1
#

Secondary structure (DSSP, 8-state):
--------------HHHHHHHHHHHTTSHHHHHHHHHTHHHHHH-HHHHHHHHHS-HHHHHT-HHHHHHHHHHHHHHHHHHH-

Mean predicted aligned error: 6.51 Å

Radius of gyration: 13.72 Å; Cα contacts (8 Å, |Δi|>4): 50; chains: 1; bounding box: 50×24×26 Å

Solvent-accessible surface area (backbone atoms only — not comparable to full-atom values): 4943 Å² total; per-residue (Å²): 141,86,79,86,78,83,70,88,66,99,60,78,55,47,70,67,53,23,53,52,39,51,56,59,45,56,74,36,74,74,46,38,53,57,42,70,80,39,45,66,49,65,74,67,37,66,66,58,35,44,54,48,23,67,45,64,54,68,66,25,71,79,27,72,70,50,34,53,50,50,52,52,52,49,54,50,51,52,54,59,74,72,106